Protein AF-A0AAQ3U9A7-F1 (afdb_monomer)

InterPro domains:
  IPR004265 Dirigent protein [PF03018] (7-113)
  IPR004265 Dirigent protein [PTHR21495] (9-106)
  IPR044859 Allene oxide cyclase/Dirigent protein [G3DSA:2.40.480.10] (2-158)

Radius of gyration: 24.38 Å; Cα contacts (8 Å, |Δi|>4): 392; chains: 1; bounding box: 44×29×98 Å

Mean predicted aligned error: 9.96 Å

Nearest PDB structures (foldseek):
  5lal-assembly2_B  TM=7.608E-01  e=6.870E-04  Arabidopsis thaliana
  4rev-assembly1_A  TM=7.186E-01  e=3.486E-04  Pisum sativum
  3sy9-assembly3_C  TM=3.864E-01  e=4.242E-02  Pseudomonas aeruginosa
  1bvq-assembly1_A  TM=4.563E-01  e=5.473E-01  Pseudomonas sp. CBS3
  1lo9-assembly1_A  TM=4.000E-01  e=5.473E-01  Pseudomonas sp. CBS3

Sequence (172 aa):
MHGRRRTGSTFGNLKVFDNALREGADPSSTLIGRARGLGVFASLDNSGGVTTIEFVFSNYGNYSGSTLATLGHLAFPGSERSIVGGTGVLRFARGYFTTEIISSTSDYLVALIDIDAGAADDKLTHLQFYLHEVPSSAPNATTVKVAGLNVYVTANTELLWHRHKMLSFTHY

pLDDT: mean 82.96, std 20.65, range [32.03, 98.62]

Solvent-accessible surface area (backbone atoms only — not comparable to full-atom values): 9640 Å² total; per-residue (Å²): 133,84,83,75,79,74,84,82,72,52,34,28,34,33,34,62,50,78,26,46,24,19,73,39,89,53,92,84,40,58,70,21,31,35,41,33,42,40,36,33,25,70,30,92,85,60,68,28,27,40,36,39,43,36,42,41,26,68,53,45,76,88,44,38,75,16,34,37,35,34,46,32,55,40,40,80,90,49,42,69,26,36,31,76,25,31,33,70,82,35,28,67,19,38,41,38,32,43,50,45,81,76,46,75,61,66,60,40,32,34,27,42,37,42,34,47,29,33,25,76,86,70,47,77,43,79,49,75,36,19,41,44,37,70,37,77,78,19,98,83,37,66,60,42,77,80,45,74,87,75,93,81,83,77,88,68,88,76,73,73,82,80,79,80,87,87,81,87,81,87,87,133

Organism: NCBI:txid547442

Foldseek 3Di:
DDDPDPPDDQAQKKAWDWWFWAADLDPPGDTFWTWGWMWGQHDPVSQWTKTWIKTAGCHDPQCHRKIWIWIDTGGPPKDKTWGPAMDDQQGPKTFIKIWDWPDDDLFKTKIKIWTWIQGPVRDTDIDIIIIIDGDCSHPPTRIDRPDDDDPCPDPDPPPPPPPDDDDDDDDD

Secondary structure (DSSP, 8-state):
------TT--TTEEEEEEEEEESSSSTTSPEEEEEEEEEE---TTSSEEEEEEEEEESSSGGGTT-EEEEEEEEESS---EEEEEE-GGGTT-EEEEEEEEEEE-SS-EEEEEEEEEE-TT--EEEEEEEEEE--TTSTT--EEE-----------TTSSTTS----PPP--

Structure (mmCIF, N/CA/C/O backbone):
data_AF-A0AAQ3U9A7-F1
#
_entry.id   AF-A0AAQ3U9A7-F1
#
loop_
_atom_site.group_PDB
_atom_site.id
_atom_site.type_symbol
_atom_site.label_atom_id
_atom_site.label_alt_id
_atom_site.label_comp_id
_atom_site.label_asym_id
_atom_site.label_entity_id
_atom_site.label_seq_id
_atom_site.pdbx_PDB_ins_code
_atom_site.Cartn_x
_atom_site.Cartn_y
_atom_site.Cartn_z
_atom_site.occupancy
_atom_site.B_iso_or_equiv
_atom_site.auth_seq_id
_atom_site.auth_comp_id
_atom_site.auth_asym_id
_atom_site.auth_atom_id
_atom_site.pdbx_PDB_model_num
ATOM 1 N N . MET A 1 1 ? 17.341 2.002 -40.696 1.00 37.41 1 MET A N 1
ATOM 2 C CA . MET A 1 1 ? 17.234 2.682 -39.386 1.00 37.41 1 MET A CA 1
ATOM 3 C C . MET A 1 1 ? 17.757 1.734 -38.317 1.00 37.41 1 MET A C 1
ATOM 5 O O . MET A 1 1 ? 17.292 0.605 -38.261 1.00 37.41 1 MET A O 1
ATOM 9 N N . HIS A 1 2 ? 18.782 2.129 -37.560 1.00 39.25 2 HIS A N 1
ATOM 10 C CA . HIS A 1 2 ? 19.374 1.295 -36.509 1.00 39.25 2 HIS A CA 1
ATOM 11 C C . HIS A 1 2 ? 18.456 1.296 -35.279 1.00 39.25 2 HIS A C 1
ATOM 13 O O . HIS A 1 2 ? 18.211 2.352 -34.696 1.00 39.25 2 HIS A O 1
ATOM 19 N N . GLY A 1 3 ? 17.950 0.124 -34.887 1.00 42.59 3 GLY A N 1
ATOM 20 C CA . GLY A 1 3 ? 17.241 -0.056 -33.625 1.00 42.59 3 GLY A CA 1
ATOM 21 C C . GLY A 1 3 ? 18.191 0.248 -32.474 1.00 42.59 3 GLY A C 1
ATOM 22 O O . GLY A 1 3 ? 19.099 -0.527 -32.177 1.00 42.59 3 GLY A O 1
ATOM 23 N N . ARG A 1 4 ? 18.029 1.414 -31.848 1.00 47.19 4 ARG A N 1
ATOM 24 C CA . ARG A 1 4 ? 18.841 1.798 -30.696 1.00 47.19 4 ARG A CA 1
ATOM 25 C C . ARG A 1 4 ? 18.466 0.870 -29.544 1.00 47.19 4 ARG A C 1
ATOM 27 O O . ARG A 1 4 ? 17.363 0.959 -29.008 1.00 47.19 4 ARG A O 1
ATOM 34 N N . ARG A 1 5 ? 19.384 -0.021 -29.159 1.00 46.53 5 ARG A N 1
ATOM 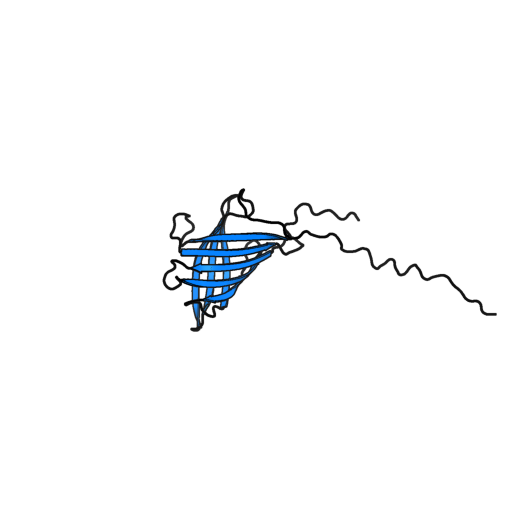35 C CA . ARG A 1 5 ? 19.299 -0.794 -27.915 1.00 46.53 5 ARG A CA 1
ATOM 36 C C . ARG A 1 5 ? 19.052 0.208 -26.782 1.00 46.53 5 ARG A C 1
ATOM 38 O O . ARG A 1 5 ? 19.930 1.016 -26.485 1.00 46.53 5 ARG A O 1
ATOM 45 N N . ARG A 1 6 ? 17.854 0.209 -26.184 1.00 51.31 6 ARG A N 1
ATOM 46 C CA . ARG A 1 6 ? 17.578 1.006 -24.980 1.00 51.31 6 ARG A CA 1
ATOM 47 C C . ARG A 1 6 ? 18.349 0.376 -23.822 1.00 51.31 6 ARG A C 1
ATOM 49 O O . ARG A 1 6 ? 17.871 -0.536 -23.154 1.00 51.31 6 ARG A O 1
ATOM 56 N N . THR A 1 7 ? 19.583 0.821 -23.620 1.00 54.69 7 THR A N 1
ATOM 57 C CA . THR A 1 7 ? 20.348 0.545 -22.403 1.00 54.69 7 THR A CA 1
ATOM 58 C C . THR A 1 7 ? 19.673 1.304 -21.262 1.00 54.69 7 THR A C 1
ATOM 60 O O . THR A 1 7 ? 19.714 2.530 -21.253 1.00 54.69 7 THR A O 1
ATOM 63 N N . GLY A 1 8 ? 18.989 0.590 -20.360 1.00 71.38 8 GLY A N 1
ATOM 64 C CA . GLY A 1 8 ? 18.327 1.184 -19.187 1.00 71.38 8 GLY A CA 1
ATOM 65 C C . GLY A 1 8 ? 16.818 0.942 -19.047 1.00 71.38 8 GLY A C 1
ATOM 66 O O . GLY A 1 8 ? 16.162 1.697 -18.341 1.00 71.38 8 GLY A O 1
ATOM 67 N N . SER A 1 9 ? 16.227 -0.063 -19.708 1.00 83.81 9 SER A N 1
ATOM 68 C CA . SER A 1 9 ? 14.815 -0.402 -19.455 1.00 83.81 9 SER A CA 1
ATOM 69 C C . SER A 1 9 ? 14.629 -1.102 -18.104 1.00 83.81 9 SER A C 1
ATOM 71 O O . SER A 1 9 ? 15.288 -2.115 -17.832 1.00 83.81 9 SER A O 1
ATOM 73 N N . THR A 1 10 ? 13.696 -0.577 -17.305 1.00 88.44 10 THR A N 1
ATOM 74 C CA . THR A 1 10 ? 13.229 -1.165 -16.041 1.00 88.44 10 THR A CA 1
ATOM 75 C C . THR A 1 10 ? 12.104 -2.175 -16.250 1.00 88.44 10 THR A C 1
ATOM 77 O O . THR A 1 10 ? 11.725 -2.844 -15.296 1.00 88.44 10 THR A O 1
ATOM 80 N N . PHE A 1 11 ? 11.599 -2.332 -17.481 1.00 91.69 11 PHE A N 1
ATOM 81 C CA . PHE A 1 11 ? 10.571 -3.317 -17.804 1.00 91.69 11 PHE A CA 1
ATOM 82 C C . PHE A 1 11 ? 10.975 -4.714 -17.320 1.00 91.69 11 PHE A C 1
ATOM 84 O O . PHE A 1 11 ? 12.094 -5.174 -17.578 1.00 91.69 11 PHE A O 1
ATOM 91 N N . GLY A 1 12 ? 10.048 -5.372 -16.628 1.00 92.69 12 GLY A N 1
ATOM 92 C CA . GLY A 1 12 ? 10.245 -6.692 -16.046 1.00 92.69 12 GLY A CA 1
ATOM 93 C C . GLY A 1 12 ? 11.029 -6.696 -14.735 1.00 92.69 12 GLY A C 1
ATOM 94 O O . GLY A 1 12 ? 11.307 -7.777 -14.227 1.00 92.69 12 GLY A O 1
ATOM 95 N N . ASN A 1 13 ? 11.393 -5.542 -14.168 1.00 92.19 13 ASN A N 1
ATOM 96 C CA . ASN A 1 13 ? 11.920 -5.491 -12.808 1.00 92.19 13 ASN A CA 1
ATOM 97 C C . ASN A 1 13 ? 10.773 -5.756 -11.827 1.00 92.19 13 ASN A C 1
ATOM 99 O O . ASN A 1 13 ? 9.842 -4.955 -11.727 1.00 92.19 13 ASN A O 1
ATOM 103 N N . LEU A 1 14 ? 10.859 -6.877 -11.116 1.00 92.69 14 LEU A N 1
ATOM 104 C CA . LEU A 1 14 ? 9.947 -7.287 -10.060 1.00 92.69 14 LEU A CA 1
ATOM 105 C C . LEU A 1 14 ? 10.620 -7.080 -8.708 1.00 92.69 14 LEU A C 1
ATOM 107 O O . LEU A 1 14 ? 11.771 -7.468 -8.516 1.00 92.69 14 LEU A O 1
ATOM 111 N N . LYS A 1 15 ? 9.884 -6.511 -7.759 1.00 91.00 15 LYS A N 1
ATOM 112 C CA . LYS A 1 15 ? 10.299 -6.361 -6.367 1.00 91.00 15 LYS A CA 1
ATOM 113 C C . LYS A 1 15 ? 9.266 -7.001 -5.458 1.00 91.00 15 LYS A C 1
ATOM 115 O O . LYS A 1 15 ? 8.083 -6.712 -5.600 1.00 91.00 15 LYS A O 1
ATOM 120 N N . VAL A 1 16 ? 9.727 -7.805 -4.505 1.00 91.94 16 VAL A N 1
ATOM 121 C CA . VAL A 1 16 ? 8.941 -8.248 -3.345 1.00 91.94 16 VAL A CA 1
ATOM 122 C C . VAL A 1 16 ? 9.345 -7.396 -2.148 1.00 91.94 16 VAL A C 1
ATOM 124 O O . VAL A 1 16 ? 10.539 -7.180 -1.936 1.00 91.94 16 VAL A O 1
ATOM 127 N N . PHE A 1 17 ? 8.379 -6.908 -1.374 1.00 90.94 17 PHE A N 1
ATOM 128 C CA . PHE A 1 17 ? 8.630 -6.041 -0.222 1.00 90.94 17 PHE A CA 1
ATOM 129 C C . PHE A 1 17 ? 7.817 -6.449 1.012 1.00 90.94 17 PHE A C 1
ATOM 131 O O . PHE A 1 17 ? 6.722 -7.003 0.911 1.00 90.94 17 PHE A O 1
ATOM 138 N N . ASP A 1 18 ? 8.381 -6.140 2.181 1.00 94.62 18 ASP A N 1
ATOM 139 C CA . ASP A 1 18 ? 7.749 -6.232 3.500 1.00 94.62 18 ASP A CA 1
ATOM 140 C C . ASP A 1 18 ? 8.192 -5.021 4.338 1.00 94.62 18 ASP A C 1
ATOM 142 O O . ASP A 1 18 ? 9.140 -5.080 5.128 1.00 94.62 18 ASP A O 1
ATOM 146 N N . ASN A 1 19 ? 7.525 -3.894 4.105 1.00 95.56 19 ASN A N 1
ATOM 147 C CA . ASN A 1 19 ? 7.882 -2.579 4.629 1.00 95.56 19 ASN A CA 1
ATOM 148 C C . ASN A 1 19 ? 7.162 -2.290 5.950 1.00 95.56 19 ASN A C 1
ATOM 150 O O . ASN A 1 19 ? 6.044 -2.756 6.179 1.00 95.56 19 ASN A O 1
ATOM 154 N N . ALA A 1 20 ? 7.790 -1.507 6.826 1.00 97.81 20 ALA A N 1
ATOM 155 C CA . ALA A 1 20 ? 7.177 -1.105 8.090 1.00 97.81 20 ALA A CA 1
ATOM 156 C C . ALA A 1 20 ? 6.133 -0.001 7.869 1.00 97.81 20 ALA A C 1
ATOM 158 O O . ALA A 1 20 ? 6.372 0.922 7.091 1.00 97.81 20 ALA A O 1
ATOM 159 N N . LEU A 1 21 ? 5.007 -0.092 8.582 1.00 98.62 21 LEU A N 1
ATOM 160 C CA . LEU A 1 21 ? 4.021 0.983 8.701 1.00 98.62 21 LEU A CA 1
ATOM 161 C C . LEU A 1 21 ? 4.118 1.596 10.095 1.00 98.62 21 LEU A C 1
ATOM 163 O O . LEU A 1 21 ? 4.108 0.855 11.085 1.00 98.62 21 LEU A O 1
ATOM 167 N N . ARG A 1 22 ? 4.198 2.922 10.181 1.00 98.50 22 ARG A N 1
ATOM 168 C CA . ARG A 1 22 ? 4.377 3.654 11.439 1.00 98.50 22 ARG A CA 1
ATOM 169 C C . ARG A 1 22 ? 3.441 4.850 11.575 1.00 98.50 22 ARG A C 1
ATOM 171 O O . ARG A 1 22 ? 2.944 5.365 10.580 1.00 98.50 22 ARG A O 1
ATOM 178 N N . GLU A 1 23 ? 3.226 5.303 12.808 1.00 97.75 23 GLU A N 1
ATOM 179 C CA . GLU A 1 23 ? 2.421 6.505 13.099 1.00 97.75 23 GLU A CA 1
ATOM 180 C C . GLU A 1 23 ? 3.088 7.804 12.635 1.00 97.75 23 GLU A C 1
ATOM 182 O O . GLU A 1 23 ? 2.392 8.777 12.358 1.00 97.75 23 GLU A O 1
ATOM 187 N N . GLY A 1 24 ? 4.421 7.835 12.543 1.00 97.88 24 GLY A N 1
ATOM 188 C CA . GLY A 1 24 ? 5.175 9.030 12.176 1.00 97.88 24 GLY A CA 1
ATOM 189 C C . GLY A 1 24 ? 6.302 8.751 11.188 1.00 97.88 24 GLY A C 1
ATOM 190 O O . GLY A 1 24 ? 6.742 7.616 11.029 1.00 97.88 24 GLY A O 1
ATOM 191 N N . ALA A 1 25 ? 6.815 9.818 10.572 1.00 97.38 25 ALA A N 1
ATOM 192 C CA . ALA A 1 25 ? 7.959 9.755 9.659 1.00 97.38 25 ALA A CA 1
ATOM 193 C C . ALA A 1 25 ? 9.281 9.362 10.349 1.00 97.38 25 ALA A C 1
ATOM 195 O O . ALA A 1 25 ? 10.237 8.972 9.678 1.00 97.38 25 ALA A O 1
ATOM 196 N N . ASP A 1 26 ? 9.356 9.476 11.679 1.00 96.75 26 ASP A N 1
ATOM 197 C CA . ASP A 1 26 ? 10.514 9.044 12.460 1.00 96.75 26 ASP A CA 1
ATOM 198 C C . ASP A 1 26 ? 10.582 7.500 12.491 1.00 96.75 26 ASP A C 1
ATOM 200 O O . ASP A 1 26 ? 9.610 6.857 12.907 1.00 96.75 26 ASP A O 1
ATOM 204 N N . PRO A 1 27 ? 11.711 6.870 12.106 1.00 93.81 27 PRO A N 1
ATOM 205 C CA . PRO A 1 27 ? 11.891 5.418 12.180 1.00 93.81 27 PRO A CA 1
ATOM 206 C C . PRO A 1 27 ? 11.722 4.810 13.582 1.00 93.81 27 PRO A C 1
ATOM 208 O O . PRO A 1 27 ? 11.540 3.597 13.693 1.00 93.81 27 PRO A O 1
ATOM 211 N N . SER A 1 28 ? 11.804 5.616 14.641 1.00 96.31 28 SER A N 1
ATOM 212 C CA . SER A 1 28 ? 11.576 5.212 16.031 1.00 96.31 28 SER A CA 1
ATOM 213 C C . SER A 1 28 ? 10.111 5.308 16.475 1.00 96.31 28 SER A C 1
ATOM 215 O O . SER A 1 28 ? 9.767 4.770 17.528 1.00 96.31 28 SER A O 1
ATOM 217 N N . SER A 1 29 ? 9.236 5.932 15.676 1.00 98.19 29 SER A N 1
ATOM 218 C CA . SER A 1 29 ? 7.804 6.046 15.980 1.00 98.19 29 SER A CA 1
ATOM 219 C C . SER A 1 29 ? 7.106 4.684 16.026 1.00 98.19 29 SER A C 1
ATOM 221 O O . SER A 1 29 ? 7.622 3.683 15.520 1.00 98.19 29 SER A O 1
ATOM 223 N N . THR A 1 30 ? 5.925 4.622 16.640 1.00 98.38 30 THR A N 1
ATOM 224 C CA . THR A 1 30 ? 5.180 3.377 16.864 1.00 98.38 30 THR A CA 1
ATOM 225 C C . THR A 1 30 ? 5.021 2.565 15.580 1.00 98.38 30 THR A C 1
ATOM 227 O O . THR A 1 30 ? 4.529 3.067 14.570 1.00 98.38 30 THR A O 1
ATOM 230 N N . LEU A 1 31 ? 5.412 1.288 15.621 1.00 98.56 31 LEU A N 1
ATOM 231 C CA . LEU A 1 31 ? 5.105 0.330 14.560 1.00 98.56 31 LEU A CA 1
ATOM 232 C C . LEU A 1 31 ? 3.635 -0.087 14.668 1.00 98.56 31 LEU A C 1
ATOM 234 O O . LEU A 1 31 ? 3.228 -0.654 15.683 1.00 98.56 31 LEU A O 1
ATOM 238 N N . ILE A 1 32 ? 2.871 0.136 13.603 1.00 98.56 32 ILE A N 1
ATOM 239 C CA . ILE A 1 32 ? 1.427 -0.141 13.571 1.00 98.56 32 ILE A CA 1
ATOM 240 C C . ILE A 1 32 ? 1.060 -1.318 12.667 1.00 98.56 32 ILE A C 1
ATOM 242 O O . ILE A 1 32 ? -0.033 -1.880 12.776 1.00 98.56 32 ILE A O 1
ATOM 246 N N . GLY A 1 33 ? 1.971 -1.722 11.781 1.00 98.44 33 GLY A N 1
ATOM 247 C CA . GLY A 1 33 ? 1.716 -2.786 10.823 1.00 98.44 33 GLY A CA 1
ATOM 248 C C . GLY A 1 33 ? 2.824 -2.968 9.794 1.00 98.44 33 GLY A C 1
ATOM 249 O O . GLY A 1 33 ? 3.955 -2.503 9.965 1.00 98.44 33 GLY A O 1
ATOM 250 N N . ARG A 1 34 ? 2.486 -3.668 8.710 1.00 98.56 34 ARG A N 1
ATOM 251 C CA . ARG A 1 34 ? 3.386 -3.972 7.592 1.00 98.56 34 ARG A CA 1
ATOM 252 C C . ARG A 1 34 ? 2.681 -3.795 6.251 1.00 98.56 34 ARG A C 1
ATOM 254 O O . ARG A 1 34 ? 1.530 -4.192 6.114 1.00 98.56 34 ARG A O 1
ATOM 261 N N . ALA A 1 35 ? 3.385 -3.252 5.262 1.00 97.62 35 ALA A N 1
ATOM 262 C CA . ALA A 1 35 ? 2.978 -3.279 3.861 1.00 97.62 35 ALA A CA 1
ATOM 263 C C . ALA A 1 35 ? 3.728 -4.405 3.150 1.00 97.62 35 ALA A C 1
ATOM 265 O O . ALA A 1 35 ? 4.948 -4.338 2.989 1.00 97.62 35 ALA A O 1
ATOM 266 N N . ARG A 1 36 ? 3.001 -5.439 2.730 1.00 96.88 36 ARG A N 1
ATOM 267 C CA . ARG A 1 36 ? 3.562 -6.628 2.083 1.00 96.88 36 ARG A CA 1
ATOM 268 C C . ARG A 1 36 ? 3.057 -6.751 0.668 1.00 96.88 36 ARG A C 1
ATOM 270 O O . ARG A 1 36 ? 1.901 -6.454 0.396 1.00 96.88 36 ARG A O 1
ATOM 277 N N . GLY A 1 37 ? 3.901 -7.228 -0.229 1.00 95.19 37 GLY A N 1
ATOM 278 C CA . GLY A 1 37 ? 3.453 -7.537 -1.573 1.00 95.19 37 GLY A CA 1
ATOM 279 C C . GLY A 1 37 ? 4.554 -7.438 -2.600 1.00 95.19 37 GLY A C 1
ATOM 280 O O . GLY A 1 37 ? 5.719 -7.734 -2.324 1.00 95.19 37 GLY A O 1
ATOM 281 N N . LEU A 1 38 ? 4.151 -7.061 -3.808 1.00 93.50 38 LEU A N 1
ATOM 282 C CA . LEU A 1 38 ? 5.041 -6.992 -4.951 1.00 93.50 38 LEU A CA 1
ATOM 283 C C . LEU A 1 38 ? 4.691 -5.842 -5.889 1.00 93.50 38 LEU A C 1
ATOM 285 O O . LEU A 1 38 ? 3.546 -5.394 -5.976 1.00 93.50 38 LEU A O 1
ATOM 289 N N . GLY A 1 39 ? 5.714 -5.375 -6.594 1.00 93.50 39 GLY A N 1
ATOM 290 C CA . GLY A 1 39 ? 5.617 -4.371 -7.640 1.00 93.50 39 GLY A CA 1
ATOM 291 C C . GLY A 1 39 ? 6.385 -4.823 -8.871 1.00 93.50 39 GLY A C 1
ATOM 292 O O . GLY A 1 39 ? 7.467 -5.397 -8.750 1.00 93.50 39 GLY A O 1
ATOM 293 N N . VAL A 1 40 ? 5.833 -4.569 -10.054 1.00 93.81 40 VAL A N 1
ATOM 294 C CA . VAL A 1 40 ? 6.478 -4.883 -11.332 1.00 93.81 40 VAL A CA 1
ATOM 295 C C . VAL A 1 40 ? 6.441 -3.663 -12.231 1.00 93.81 40 VAL A C 1
ATOM 297 O O . VAL A 1 40 ? 5.368 -3.133 -12.507 1.00 93.81 40 VAL A O 1
ATOM 300 N N . PHE A 1 41 ? 7.597 -3.244 -12.737 1.00 92.69 41 PHE A N 1
ATOM 301 C CA . PHE A 1 41 ? 7.671 -2.255 -13.812 1.00 92.69 41 PHE A CA 1
ATOM 302 C C . PHE A 1 41 ? 7.213 -2.906 -15.118 1.00 92.69 41 PHE A C 1
ATOM 304 O O . PHE A 1 41 ? 7.919 -3.729 -15.704 1.00 92.69 41 PHE A O 1
ATOM 311 N N . ALA A 1 42 ? 6.000 -2.568 -15.540 1.00 91.94 42 ALA A N 1
ATOM 312 C CA . ALA A 1 42 ? 5.277 -3.243 -16.612 1.00 91.94 42 ALA A CA 1
ATOM 313 C C . ALA A 1 42 ? 5.073 -2.358 -17.852 1.00 91.94 42 ALA A C 1
ATOM 315 O O . ALA A 1 42 ? 4.614 -2.852 -18.880 1.00 91.94 42 ALA A O 1
ATOM 316 N N . SER A 1 43 ? 5.443 -1.075 -17.800 1.00 90.50 43 SER A N 1
ATOM 317 C CA . SER A 1 43 ? 5.346 -0.191 -18.963 1.00 90.50 43 SER A CA 1
ATOM 318 C C . SER A 1 43 ? 6.580 -0.302 -19.867 1.00 90.50 43 SER A C 1
ATOM 320 O O . SER A 1 43 ? 7.715 -0.129 -19.418 1.00 90.50 43 SER A O 1
ATOM 322 N N . LEU A 1 44 ? 6.374 -0.544 -21.167 1.00 89.25 44 LEU A N 1
ATOM 323 C CA . LEU A 1 44 ? 7.459 -0.646 -22.162 1.00 89.25 44 LEU A CA 1
ATOM 324 C C . LEU A 1 44 ? 8.196 0.686 -22.397 1.00 89.25 44 LEU A C 1
ATOM 326 O O . LEU A 1 44 ? 9.353 0.705 -22.823 1.00 89.25 44 LEU A O 1
ATOM 330 N N . ASP A 1 45 ? 7.535 1.807 -22.123 1.00 87.56 45 ASP A N 1
ATOM 331 C CA . ASP A 1 45 ? 8.091 3.158 -22.207 1.00 87.56 45 ASP A CA 1
ATOM 332 C C . ASP A 1 45 ? 8.775 3.618 -20.905 1.00 87.56 45 ASP A C 1
ATOM 334 O O . ASP A 1 45 ? 9.268 4.742 -20.851 1.00 87.56 45 ASP A O 1
ATOM 338 N N . ASN A 1 46 ? 8.873 2.734 -19.902 1.00 86.31 46 ASN A N 1
ATOM 339 C CA . ASN A 1 46 ? 9.349 3.003 -18.542 1.00 86.31 46 ASN A CA 1
ATOM 340 C C . ASN A 1 46 ? 8.486 4.010 -17.748 1.00 86.31 46 ASN A C 1
ATOM 342 O O . ASN A 1 46 ? 8.964 4.540 -16.747 1.00 86.31 46 ASN A O 1
ATOM 346 N N . SER A 1 47 ? 7.237 4.273 -18.153 1.00 86.56 47 SER A N 1
ATOM 347 C CA . SER A 1 47 ? 6.346 5.209 -17.442 1.00 86.56 47 SER A CA 1
ATOM 348 C C . SER A 1 47 ? 5.923 4.733 -16.049 1.00 86.56 47 SER A C 1
ATOM 350 O O . SER A 1 47 ? 5.572 5.554 -15.205 1.00 86.56 47 SER A O 1
ATOM 352 N N . GLY A 1 48 ? 5.973 3.425 -15.778 1.00 89.75 48 GLY A N 1
ATOM 353 C CA . GLY A 1 48 ? 5.526 2.908 -14.496 1.00 89.75 48 GLY A CA 1
ATOM 354 C C . GLY A 1 48 ? 5.412 1.394 -14.409 1.00 89.75 48 GLY A C 1
ATOM 355 O O . GLY A 1 48 ? 6.042 0.624 -15.145 1.00 89.75 48 GLY A O 1
ATOM 356 N N . GLY A 1 49 ? 4.598 0.974 -13.450 1.00 92.88 49 GLY A N 1
ATOM 357 C CA . GLY A 1 49 ? 4.385 -0.417 -13.103 1.00 92.88 49 GLY A CA 1
ATOM 358 C C . GLY A 1 49 ? 3.006 -0.704 -12.538 1.00 92.88 49 GLY A C 1
ATOM 359 O O . GLY A 1 49 ? 2.072 0.082 -12.669 1.00 92.88 49 GLY A O 1
ATOM 360 N N . VAL A 1 50 ? 2.884 -1.858 -11.905 1.00 94.50 50 VAL A N 1
ATOM 361 C CA . VAL A 1 50 ? 1.706 -2.276 -11.151 1.00 94.50 50 VAL A CA 1
ATOM 362 C C . VAL A 1 50 ? 2.162 -2.771 -9.790 1.00 94.50 50 VAL A C 1
ATOM 364 O O . VAL A 1 50 ? 3.200 -3.428 -9.687 1.00 94.50 50 VAL A O 1
ATOM 367 N N . THR A 1 51 ? 1.403 -2.454 -8.751 1.00 95.44 51 THR A N 1
ATOM 368 C CA . THR A 1 51 ? 1.649 -2.946 -7.393 1.00 95.44 51 THR A CA 1
ATOM 369 C C . THR A 1 51 ? 0.425 -3.655 -6.854 1.00 95.44 51 THR A C 1
ATOM 371 O O . THR A 1 51 ? -0.702 -3.198 -7.057 1.00 95.44 51 THR A O 1
ATOM 374 N N . THR A 1 52 ? 0.671 -4.715 -6.095 1.00 96.62 52 THR A N 1
ATOM 375 C CA . THR A 1 52 ? -0.299 -5.311 -5.178 1.00 96.62 52 THR A CA 1
ATOM 376 C C . THR A 1 52 ? 0.272 -5.192 -3.775 1.00 96.62 52 THR A C 1
ATOM 378 O O . THR A 1 52 ? 1.328 -5.768 -3.500 1.00 96.62 52 THR A O 1
ATOM 381 N N . ILE A 1 53 ? -0.396 -4.425 -2.916 1.00 97.25 53 ILE A N 1
ATOM 382 C CA . ILE A 1 53 ? 0.003 -4.207 -1.520 1.00 97.25 53 ILE A CA 1
ATOM 383 C C . ILE A 1 53 ? -1.096 -4.739 -0.610 1.00 97.25 53 ILE A C 1
ATOM 385 O O . ILE A 1 53 ? -2.265 -4.391 -0.778 1.00 97.25 53 ILE A O 1
ATOM 389 N N . GLU A 1 54 ? -0.707 -5.543 0.365 1.00 98.19 54 GLU A N 1
ATOM 390 C CA . GLU A 1 54 ? -1.494 -5.849 1.546 1.00 98.19 54 GLU A CA 1
ATOM 391 C C . GLU A 1 54 ? -0.996 -4.986 2.712 1.00 98.19 54 GLU A C 1
ATOM 393 O O . GLU A 1 54 ? 0.155 -5.108 3.142 1.00 98.19 54 GLU A O 1
ATOM 398 N N . PHE A 1 55 ? -1.858 -4.111 3.229 1.00 98.44 55 PHE A N 1
ATOM 399 C CA . PHE A 1 55 ? -1.618 -3.430 4.497 1.00 98.44 55 PHE A CA 1
ATOM 400 C C . PHE A 1 55 ? -2.119 -4.327 5.625 1.00 98.44 55 PHE A C 1
ATOM 402 O O . PHE A 1 55 ? -3.317 -4.580 5.729 1.00 98.44 55 PHE A O 1
ATOM 409 N N . VAL A 1 56 ? -1.200 -4.824 6.448 1.00 98.56 56 VAL A N 1
ATOM 410 C CA . VAL A 1 56 ? -1.476 -5.718 7.576 1.00 98.56 56 VAL A CA 1
ATOM 411 C C . VAL A 1 56 ? -1.307 -4.935 8.870 1.00 98.56 56 VAL A C 1
ATOM 413 O O . VAL A 1 56 ? -0.181 -4.612 9.254 1.00 98.56 56 VAL A O 1
ATOM 416 N N . PHE A 1 57 ? -2.411 -4.629 9.549 1.00 98.56 57 PHE A N 1
ATOM 417 C CA . PHE A 1 57 ? -2.392 -3.850 10.785 1.00 98.56 57 PHE A CA 1
ATOM 418 C C . PHE A 1 57 ? -2.214 -4.771 11.992 1.00 98.56 57 PHE A C 1
ATOM 420 O O . PHE A 1 57 ? -3.003 -5.688 12.209 1.00 98.56 57 PHE A O 1
ATOM 427 N N . SER A 1 58 ? -1.184 -4.531 12.801 1.00 98.00 58 SER A N 1
ATOM 428 C CA . SER A 1 58 ? -0.891 -5.326 14.004 1.00 98.00 58 SER A CA 1
ATOM 429 C C . SER A 1 58 ? -1.120 -4.558 15.301 1.00 98.00 58 SER A C 1
ATOM 431 O O . SER A 1 58 ? -1.397 -5.176 16.323 1.00 98.00 58 SER A O 1
ATOM 433 N N . ASN A 1 59 ? -0.989 -3.231 15.267 1.00 96.12 59 ASN A N 1
ATOM 434 C CA . ASN A 1 59 ? -1.131 -2.360 16.429 1.00 96.12 59 ASN A CA 1
ATOM 435 C C . ASN A 1 59 ? -1.622 -0.973 15.988 1.00 96.12 59 ASN A C 1
ATOM 437 O O . ASN A 1 59 ? -0.898 0.011 16.084 1.00 96.12 59 ASN A O 1
ATOM 441 N N . TYR A 1 60 ? -2.828 -0.912 15.425 1.00 96.38 60 TYR A N 1
ATOM 442 C CA . TYR A 1 60 ? -3.416 0.320 14.894 1.00 96.38 60 TYR A CA 1
ATOM 443 C C . TYR A 1 60 ? -4.847 0.516 15.397 1.00 96.38 60 TYR A C 1
ATOM 445 O O . TYR A 1 60 ? -5.820 0.446 14.643 1.00 96.38 60 TYR A O 1
ATOM 453 N N . GLY A 1 61 ? -4.985 0.676 16.716 1.00 95.31 61 GLY A N 1
ATOM 454 C CA . GLY A 1 61 ? -6.281 0.840 17.376 1.00 95.31 61 GLY A CA 1
ATOM 455 C C . GLY A 1 61 ? -7.274 -0.260 16.983 1.00 95.31 61 GLY A C 1
ATOM 456 O O . GLY A 1 61 ? -6.931 -1.446 16.980 1.00 95.31 61 GLY A O 1
ATOM 457 N N . ASN A 1 62 ? -8.485 0.147 16.589 1.00 94.25 62 ASN A N 1
ATOM 458 C CA . ASN A 1 62 ? -9.579 -0.752 16.196 1.00 94.25 62 ASN A CA 1
ATOM 459 C C . ASN A 1 62 ? -9.311 -1.549 14.909 1.00 94.25 62 ASN A C 1
ATOM 461 O O . ASN A 1 62 ? -10.033 -2.502 14.624 1.00 94.25 62 ASN A O 1
ATOM 465 N N . TYR A 1 63 ? -8.290 -1.180 14.133 1.00 95.81 63 TYR A N 1
ATOM 466 C CA . TYR A 1 63 ? -7.933 -1.866 12.892 1.00 95.81 63 TYR A CA 1
ATOM 467 C C . TYR A 1 63 ? -6.934 -3.004 13.117 1.00 95.81 63 TYR A C 1
ATOM 469 O O . TYR A 1 63 ? -6.663 -3.765 12.192 1.00 95.81 63 TYR A O 1
ATOM 477 N N . SER A 1 64 ? -6.403 -3.159 14.333 1.00 97.56 64 SER A N 1
ATOM 478 C CA . SER A 1 64 ? -5.473 -4.241 14.676 1.00 97.56 64 SER A CA 1
ATOM 479 C C . SER A 1 64 ? -6.068 -5.615 14.344 1.00 97.56 64 SER A C 1
ATOM 481 O O . SER A 1 64 ? -7.203 -5.921 14.703 1.00 97.56 64 SER A O 1
ATOM 483 N N . GLY A 1 65 ? -5.304 -6.444 13.632 1.00 97.81 65 GLY A N 1
ATOM 484 C CA . GLY A 1 65 ? -5.742 -7.744 13.119 1.00 97.81 65 GLY A CA 1
ATOM 485 C C . GLY A 1 65 ? -6.529 -7.686 11.803 1.00 97.81 65 GLY A C 1
ATOM 486 O O . GLY A 1 65 ? -6.849 -8.737 11.253 1.00 97.81 65 GLY A O 1
ATOM 487 N N . SER A 1 66 ? -6.831 -6.494 11.280 1.00 97.62 66 SER A N 1
ATOM 488 C CA . SER A 1 66 ? -7.466 -6.309 9.970 1.00 97.62 66 SER A CA 1
ATOM 489 C C . SER A 1 66 ? -6.429 -6.081 8.873 1.00 97.62 66 SER A C 1
ATOM 491 O O . SER A 1 66 ? -5.286 -5.693 9.132 1.00 97.62 66 SER A O 1
ATOM 493 N N . THR A 1 67 ? -6.844 -6.297 7.627 1.00 98.44 67 THR A N 1
ATOM 494 C CA . THR A 1 67 ? -6.017 -6.041 6.445 1.00 98.44 67 THR A CA 1
ATOM 495 C C . THR A 1 67 ? -6.774 -5.258 5.380 1.00 98.44 67 THR A C 1
ATOM 497 O O . THR A 1 67 ? -8.004 -5.317 5.318 1.00 98.44 67 THR A O 1
ATOM 500 N N . LEU A 1 68 ? -6.032 -4.547 4.528 1.00 98.44 68 LEU A N 1
ATOM 501 C CA . LEU A 1 68 ? -6.523 -3.970 3.275 1.00 98.44 68 LEU A CA 1
ATOM 502 C C . LEU A 1 68 ? -5.734 -4.546 2.104 1.00 98.44 68 LEU A C 1
ATOM 504 O O . LEU A 1 68 ? -4.505 -4.572 2.136 1.00 98.44 68 LEU A O 1
ATOM 508 N N . ALA A 1 69 ? -6.446 -4.964 1.062 1.00 98.25 69 ALA A N 1
ATOM 509 C CA . ALA A 1 69 ? -5.872 -5.456 -0.181 1.00 98.25 69 ALA A CA 1
ATOM 510 C C . ALA A 1 69 ? -5.970 -4.382 -1.265 1.00 98.25 69 ALA A C 1
ATOM 512 O O . ALA A 1 69 ? -7.021 -3.760 -1.447 1.00 98.25 69 ALA A O 1
ATOM 513 N N . THR A 1 70 ? -4.889 -4.193 -2.017 1.00 97.94 70 THR A N 1
ATOM 514 C CA . THR A 1 70 ? -4.810 -3.153 -3.044 1.00 97.94 70 THR A CA 1
AT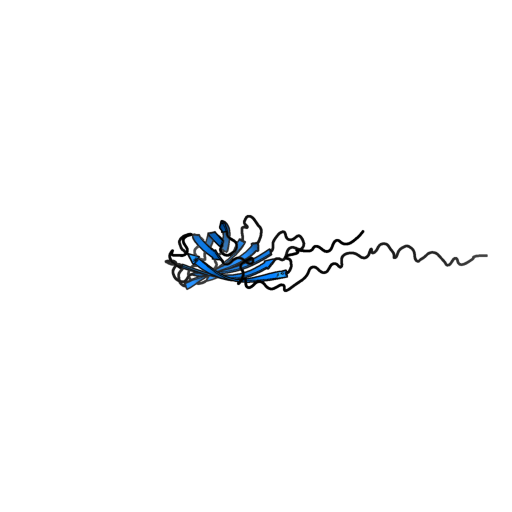OM 515 C C . THR A 1 70 ? -4.332 -3.683 -4.387 1.00 97.94 70 THR A C 1
ATOM 517 O O . THR A 1 70 ? -3.605 -4.676 -4.472 1.00 97.94 70 THR A O 1
ATOM 520 N N . LEU A 1 71 ? -4.723 -2.974 -5.441 1.00 96.19 71 LEU A N 1
ATOM 521 C CA . LEU A 1 71 ? -4.221 -3.147 -6.797 1.00 96.19 71 LEU A CA 1
ATOM 522 C C . LEU A 1 71 ? -4.181 -1.776 -7.466 1.00 96.19 71 LEU A C 1
ATOM 524 O O . LEU A 1 71 ? -5.150 -1.022 -7.392 1.00 96.19 71 LEU A O 1
ATOM 528 N N . GLY A 1 72 ? -3.093 -1.447 -8.156 1.00 93.44 72 GLY A N 1
ATOM 529 C CA . GLY A 1 72 ? -3.096 -0.229 -8.956 1.00 93.44 72 GLY A CA 1
ATOM 530 C C . GLY A 1 72 ? -1.806 0.057 -9.697 1.00 93.44 72 GLY A C 1
ATOM 531 O O . GLY A 1 72 ? -0.781 -0.601 -9.501 1.00 93.44 72 GLY A O 1
ATOM 532 N N . HIS A 1 73 ? -1.895 1.053 -10.575 1.00 91.44 73 HIS A N 1
ATOM 533 C CA . HIS A 1 73 ? -0.770 1.546 -11.348 1.00 91.44 73 HIS A CA 1
ATOM 534 C C . HIS A 1 73 ? 0.222 2.267 -10.431 1.00 91.44 73 HIS A C 1
ATOM 536 O O . HIS A 1 73 ? -0.169 3.046 -9.567 1.00 91.44 73 HIS A O 1
ATOM 542 N N . LEU A 1 74 ? 1.509 1.990 -10.619 1.00 87.50 74 LEU A N 1
ATOM 543 C CA . LEU A 1 74 ? 2.601 2.699 -9.969 1.00 87.50 74 LEU A CA 1
ATOM 544 C C . LEU A 1 74 ? 3.190 3.690 -10.971 1.00 87.50 74 LEU A C 1
ATOM 546 O O . LEU A 1 74 ? 3.893 3.274 -11.891 1.00 87.50 74 LEU A O 1
ATOM 550 N N . ALA A 1 75 ? 2.926 4.975 -10.760 1.00 81.88 75 ALA A N 1
ATOM 551 C CA . ALA A 1 75 ? 3.526 6.085 -11.498 1.00 81.88 75 ALA A CA 1
ATOM 552 C C . ALA A 1 75 ? 4.271 7.034 -10.547 1.00 81.88 75 ALA A C 1
ATOM 554 O O . ALA A 1 75 ? 4.006 7.058 -9.340 1.00 81.88 75 ALA A O 1
ATOM 555 N N . PHE A 1 76 ? 5.206 7.807 -11.105 1.00 72.44 76 PHE A N 1
ATOM 556 C CA . PHE A 1 76 ? 5.974 8.819 -10.382 1.00 72.44 76 PHE A CA 1
ATOM 557 C C . PHE A 1 76 ? 5.869 10.187 -11.083 1.00 72.44 76 PHE A C 1
ATOM 559 O O . PHE A 1 76 ? 6.050 10.234 -12.302 1.00 72.44 76 PHE A O 1
ATOM 566 N N . PRO A 1 77 ? 5.648 11.294 -10.342 1.00 68.38 77 PRO A N 1
ATOM 567 C CA . PRO A 1 77 ? 5.470 11.362 -8.888 1.00 68.38 77 PRO A CA 1
ATOM 568 C C . PRO A 1 77 ? 4.025 11.041 -8.460 1.00 68.38 77 PRO A C 1
ATOM 570 O O . PRO A 1 77 ? 3.092 11.721 -8.870 1.00 68.38 77 PRO A O 1
ATOM 573 N N . GLY A 1 78 ? 3.861 10.036 -7.593 1.00 71.44 78 GLY A N 1
ATOM 574 C CA . GLY A 1 78 ? 2.572 9.686 -6.988 1.00 71.44 78 GLY A CA 1
ATOM 575 C C . GLY A 1 78 ? 1.591 8.975 -7.930 1.00 71.44 78 GLY A C 1
ATOM 576 O O . GLY A 1 78 ? 1.574 9.168 -9.141 1.00 71.44 78 GLY A O 1
ATOM 577 N N . SER A 1 79 ? 0.769 8.098 -7.360 1.00 82.94 79 SER A N 1
ATOM 578 C CA . SER A 1 79 ? -0.365 7.471 -8.048 1.00 82.94 79 SER A CA 1
ATOM 579 C C . SER A 1 79 ? -1.429 7.098 -7.028 1.00 82.94 79 SER A C 1
ATOM 581 O O . SER A 1 79 ? -1.106 6.571 -5.961 1.00 82.94 79 SER A O 1
ATOM 583 N N . GLU A 1 80 ? -2.686 7.367 -7.369 1.00 93.69 80 GLU A N 1
ATOM 584 C CA . GLU A 1 80 ? -3.828 6.785 -6.674 1.00 93.69 80 GLU A CA 1
ATOM 585 C C . GLU A 1 80 ? -3.925 5.298 -7.033 1.00 93.69 80 GLU A C 1
ATOM 587 O O . GLU A 1 80 ? -3.753 4.908 -8.194 1.00 93.69 80 GLU A O 1
ATOM 592 N N . ARG A 1 81 ? -4.177 4.450 -6.036 1.00 95.56 81 ARG A N 1
ATOM 593 C CA . ARG A 1 81 ? -4.335 3.005 -6.227 1.00 95.56 81 ARG A CA 1
ATOM 594 C C . ARG A 1 81 ? -5.562 2.498 -5.491 1.00 95.56 81 ARG A C 1
ATOM 596 O O . ARG A 1 81 ? -5.899 2.983 -4.416 1.00 95.56 81 ARG A O 1
ATOM 603 N N . SER A 1 82 ? -6.226 1.502 -6.067 1.00 97.44 82 SER A N 1
ATOM 604 C CA . SER A 1 82 ? -7.511 1.028 -5.567 1.00 97.44 82 SER A CA 1
ATOM 605 C C . SER A 1 82 ? -7.356 0.133 -4.343 1.00 97.44 82 SER A C 1
ATOM 607 O O . SER A 1 82 ? -6.512 -0.767 -4.308 1.00 97.44 82 SER A O 1
ATOM 609 N N . ILE A 1 83 ? -8.255 0.319 -3.381 1.00 98.19 83 ILE A N 1
ATOM 610 C CA . ILE A 1 83 ? -8.554 -0.658 -2.338 1.00 98.19 83 ILE A CA 1
ATOM 611 C C . ILE A 1 83 ? -9.611 -1.603 -2.896 1.00 98.19 83 ILE A C 1
ATOM 613 O O . ILE A 1 83 ? -10.748 -1.221 -3.178 1.00 98.19 83 ILE A O 1
ATOM 617 N N . VAL A 1 84 ? -9.207 -2.856 -3.074 1.00 97.81 84 VAL A N 1
ATOM 618 C CA . VAL A 1 84 ? -10.003 -3.911 -3.714 1.00 97.81 84 VAL A CA 1
ATOM 619 C C . VAL A 1 84 ? -10.510 -4.942 -2.711 1.00 97.81 84 VAL A C 1
ATOM 621 O O . VAL A 1 84 ? -11.087 -5.960 -3.100 1.00 97.81 84 VAL A O 1
ATOM 624 N N . GLY A 1 85 ? -10.354 -4.687 -1.414 1.00 97.62 85 GLY A N 1
ATOM 625 C CA . GLY A 1 85 ? -10.919 -5.504 -0.350 1.00 97.62 85 GLY A CA 1
ATOM 626 C C . GLY A 1 85 ? -10.273 -5.239 1.001 1.00 97.62 85 GLY A C 1
ATOM 627 O O . GLY A 1 85 ? -9.297 -4.500 1.115 1.00 97.62 85 GLY A O 1
ATOM 628 N N . GLY A 1 86 ? -10.802 -5.908 2.018 1.00 97.56 86 GLY A N 1
ATOM 629 C CA . GLY A 1 86 ? -10.225 -5.926 3.351 1.00 97.56 86 GLY A CA 1
ATOM 630 C C . GLY A 1 86 ? -10.792 -7.056 4.200 1.00 97.56 86 GLY A C 1
ATOM 631 O O . GLY A 1 86 ? -11.730 -7.756 3.800 1.00 97.56 86 GLY A O 1
ATOM 632 N N . THR A 1 87 ? -10.196 -7.246 5.371 1.00 97.62 87 THR A N 1
ATOM 633 C CA . THR A 1 87 ? -10.564 -8.275 6.352 1.00 97.62 87 THR A CA 1
ATOM 634 C C . THR A 1 87 ? -10.879 -7.642 7.709 1.00 97.62 87 THR A C 1
ATOM 636 O O . THR A 1 87 ? -10.728 -6.436 7.893 1.00 97.62 87 THR A O 1
ATOM 639 N N . GLY A 1 88 ? -11.347 -8.442 8.672 1.00 95.56 88 GLY A N 1
ATOM 640 C CA . GLY A 1 88 ? -11.642 -7.954 10.021 1.00 95.56 88 GLY A CA 1
ATOM 641 C C . GLY A 1 88 ? -12.729 -6.877 10.030 1.00 95.56 88 GLY A C 1
ATOM 642 O O . GLY A 1 88 ? -13.810 -7.092 9.473 1.00 95.56 88 GLY A O 1
ATOM 643 N N . VAL A 1 89 ? -12.445 -5.734 10.660 1.00 95.44 89 VAL A N 1
ATOM 644 C CA . VAL A 1 89 ? -13.372 -4.586 10.694 1.00 95.44 89 VAL A CA 1
ATOM 645 C C . VAL A 1 89 ? -13.443 -3.857 9.350 1.00 95.44 89 VAL A C 1
ATOM 647 O O . VAL A 1 89 ? -14.427 -3.187 9.071 1.00 95.44 89 VAL A O 1
ATOM 650 N N . LEU A 1 90 ? -12.449 -4.057 8.480 1.00 95.88 90 LEU A N 1
ATOM 651 C CA . LEU A 1 90 ? -12.373 -3.492 7.128 1.00 95.88 90 LEU A CA 1
ATOM 652 C C . LEU A 1 90 ? -12.945 -4.456 6.075 1.00 95.88 90 LEU A C 1
ATOM 654 O O . LEU A 1 90 ? -12.611 -4.389 4.889 1.00 95.88 90 LEU A O 1
ATOM 658 N N . ARG A 1 91 ? -13.789 -5.411 6.487 1.00 95.69 91 ARG A N 1
ATOM 659 C CA . ARG A 1 91 ? -14.410 -6.354 5.552 1.00 95.69 91 ARG A CA 1
ATOM 660 C C . ARG A 1 91 ? -15.234 -5.596 4.513 1.00 95.69 91 ARG A C 1
ATOM 662 O O . ARG A 1 91 ? -15.966 -4.670 4.848 1.00 95.69 91 ARG A O 1
ATOM 669 N N . PHE A 1 92 ? -15.120 -6.044 3.263 1.00 95.31 92 PHE A N 1
ATOM 670 C CA . PHE A 1 92 ? -15.748 -5.431 2.088 1.00 95.31 92 PHE A CA 1
ATOM 671 C C . PHE A 1 92 ? -15.222 -4.032 1.735 1.00 95.31 92 PHE A C 1
ATOM 673 O O . PHE A 1 92 ? -15.846 -3.356 0.924 1.00 95.31 92 PHE A O 1
ATOM 680 N N . ALA A 1 93 ? -14.057 -3.633 2.266 1.00 97.12 93 ALA A N 1
ATOM 681 C CA . ALA A 1 93 ? -13.473 -2.335 1.959 1.00 97.12 93 ALA A CA 1
ATOM 682 C C . ALA A 1 93 ? -13.339 -2.074 0.445 1.00 97.12 93 ALA A C 1
ATOM 684 O O . ALA A 1 93 ? -12.870 -2.926 -0.328 1.00 97.12 93 ALA A O 1
ATOM 685 N N . ARG A 1 94 ? -13.751 -0.874 0.032 1.00 97.12 94 ARG A N 1
ATOM 686 C CA . ARG A 1 94 ? -13.631 -0.324 -1.324 1.00 97.12 94 ARG A CA 1
ATOM 687 C C . ARG A 1 94 ? -13.252 1.146 -1.223 1.00 97.12 94 ARG A C 1
ATOM 689 O O . ARG A 1 94 ? -13.816 1.867 -0.406 1.00 97.12 94 ARG A O 1
ATOM 696 N N . GLY A 1 95 ? -12.325 1.587 -2.060 1.00 97.00 95 GLY A N 1
ATOM 697 C CA . GLY A 1 95 ? -11.854 2.967 -2.038 1.00 97.00 95 GLY A CA 1
ATOM 698 C C . GLY A 1 95 ? -10.517 3.111 -2.737 1.00 97.00 95 GLY A C 1
ATOM 699 O O . GLY A 1 95 ? -10.214 2.354 -3.666 1.00 97.00 95 GLY A O 1
ATOM 700 N N . TYR A 1 96 ? -9.704 4.041 -2.262 1.00 97.19 96 TYR A N 1
ATOM 701 C CA . TYR A 1 96 ? -8.392 4.310 -2.822 1.00 97.19 96 TYR A CA 1
ATOM 702 C C . TYR A 1 96 ? -7.386 4.670 -1.736 1.00 97.19 96 TYR A C 1
ATOM 704 O O . TYR A 1 96 ? -7.728 4.916 -0.580 1.00 97.19 96 TYR A O 1
ATOM 712 N N . PHE A 1 97 ? -6.122 4.687 -2.133 1.00 96.94 97 PHE A N 1
ATOM 713 C CA . PHE A 1 97 ? -5.071 5.296 -1.349 1.00 96.94 97 PHE A CA 1
ATOM 714 C C . PHE A 1 97 ? -4.140 6.108 -2.231 1.00 96.94 97 PHE A C 1
ATOM 716 O O . PHE A 1 97 ? -3.924 5.779 -3.403 1.00 96.94 97 PHE A O 1
ATOM 723 N N . THR A 1 98 ? -3.566 7.150 -1.649 1.00 95.50 98 THR A N 1
ATOM 724 C CA . THR A 1 98 ? -2.546 7.980 -2.282 1.00 95.50 98 THR A CA 1
ATOM 725 C C . THR A 1 98 ? -1.210 7.812 -1.568 1.00 95.50 98 THR A C 1
ATOM 727 O O . THR A 1 98 ? -1.084 7.130 -0.547 1.00 95.50 98 THR A O 1
ATOM 730 N N . THR A 1 99 ? -0.153 8.336 -2.177 1.00 93.19 99 THR A N 1
ATOM 731 C CA . THR A 1 99 ? 1.197 8.253 -1.627 1.00 93.19 99 THR A CA 1
ATOM 732 C C . THR A 1 99 ? 1.909 9.568 -1.861 1.00 93.19 99 THR A C 1
ATOM 734 O O . THR A 1 99 ? 2.054 9.989 -3.009 1.00 93.19 99 THR A O 1
ATOM 737 N N . GLU A 1 100 ? 2.406 10.164 -0.787 1.00 92.50 100 GLU A N 1
ATOM 738 C CA . GLU A 1 100 ? 3.275 11.335 -0.829 1.00 92.50 100 GLU A CA 1
ATOM 739 C C . GLU A 1 100 ? 4.667 10.941 -0.333 1.00 92.50 100 GLU A C 1
ATOM 741 O O . GLU A 1 100 ? 4.811 10.331 0.724 1.00 92.50 100 GLU A O 1
ATOM 746 N N . ILE A 1 101 ? 5.711 11.262 -1.098 1.00 92.56 101 ILE A N 1
ATOM 747 C CA . ILE A 1 101 ? 7.092 11.000 -0.677 1.00 92.56 101 ILE A CA 1
ATOM 748 C C . ILE A 1 101 ? 7.521 12.120 0.269 1.00 92.56 101 ILE A C 1
ATOM 750 O O . ILE A 1 101 ? 7.674 13.260 -0.156 1.00 92.56 101 ILE A O 1
ATOM 754 N N . ILE A 1 102 ? 7.770 11.770 1.530 1.00 94.88 102 ILE A N 1
ATOM 755 C CA . ILE A 1 102 ? 8.211 12.707 2.571 1.00 94.88 102 ILE A CA 1
ATOM 756 C C . ILE A 1 102 ? 9.732 12.860 2.547 1.00 94.88 102 ILE A C 1
ATOM 758 O O . ILE A 1 102 ? 10.265 13.960 2.662 1.00 94.88 102 ILE A O 1
ATOM 762 N N . SER A 1 103 ? 10.453 11.750 2.381 1.00 93.44 103 SER A N 1
ATOM 763 C CA . SER A 1 103 ? 11.904 11.762 2.188 1.00 93.44 103 SER A CA 1
ATOM 764 C C . SER A 1 103 ? 12.362 10.547 1.389 1.00 93.44 103 SER A C 1
ATOM 766 O O . SER A 1 103 ? 11.759 9.475 1.458 1.00 93.44 103 SER A O 1
ATOM 768 N N . SER A 1 104 ? 13.437 10.713 0.620 1.00 90.94 104 SER A N 1
ATOM 769 C CA . SER A 1 104 ? 14.048 9.632 -0.150 1.00 90.94 104 SER A CA 1
ATOM 770 C C . SER A 1 104 ? 15.559 9.821 -0.208 1.00 90.94 104 SER A C 1
ATOM 772 O O . SER A 1 104 ? 16.050 10.856 -0.653 1.00 90.94 104 SER A O 1
ATOM 774 N N . THR A 1 105 ? 16.293 8.795 0.204 1.00 89.75 105 THR A N 1
ATOM 775 C CA . THR A 1 105 ? 17.743 8.651 0.034 1.00 89.75 105 THR A CA 1
ATOM 776 C C . THR A 1 105 ? 18.035 7.426 -0.840 1.00 89.75 105 THR A C 1
ATOM 778 O O . THR A 1 105 ? 17.113 6.772 -1.333 1.00 89.75 105 THR A O 1
ATOM 781 N N . SER A 1 106 ? 19.313 7.100 -1.056 1.00 85.50 106 SER A N 1
ATOM 782 C CA . SER A 1 106 ? 19.725 5.868 -1.749 1.00 85.50 106 SER A CA 1
ATOM 783 C C . SER A 1 106 ? 19.255 4.594 -1.050 1.00 85.50 106 SER A C 1
ATOM 785 O O . SER A 1 106 ? 19.018 3.590 -1.724 1.00 85.50 106 SER A O 1
ATOM 787 N N . ASP A 1 107 ? 19.116 4.653 0.276 1.00 86.75 107 ASP A N 1
ATOM 788 C CA . ASP A 1 107 ? 18.971 3.485 1.149 1.00 86.75 107 ASP A CA 1
ATOM 789 C C . ASP A 1 107 ? 17.646 3.459 1.908 1.00 86.75 107 ASP A C 1
ATOM 791 O O . ASP A 1 107 ? 17.290 2.436 2.496 1.00 86.75 107 ASP A O 1
ATOM 795 N N . TYR A 1 108 ? 16.901 4.566 1.897 1.00 90.12 108 TYR A N 1
ATOM 796 C CA . TYR A 1 108 ? 15.688 4.698 2.686 1.00 90.12 108 TYR A CA 1
ATOM 797 C C . TYR A 1 108 ? 14.669 5.634 2.047 1.00 90.12 108 TYR A C 1
ATOM 799 O O . TYR A 1 108 ? 15.011 6.716 1.575 1.00 90.12 108 TYR A O 1
ATOM 807 N N . LEU A 1 109 ? 13.405 5.229 2.074 1.00 92.19 109 LEU A N 1
ATOM 808 C CA . LEU A 1 109 ? 12.271 6.024 1.628 1.00 92.19 109 LEU A CA 1
ATOM 809 C C . LEU A 1 109 ? 11.213 6.056 2.728 1.00 92.19 109 LEU A C 1
ATOM 811 O O . LEU A 1 109 ? 10.857 5.020 3.291 1.00 92.19 109 LEU A O 1
ATOM 815 N N . VAL A 1 110 ? 10.702 7.254 3.001 1.00 96.06 110 VAL A N 1
ATOM 816 C CA . VAL A 1 110 ? 9.538 7.472 3.859 1.00 96.06 110 VAL A CA 1
ATOM 817 C C . VAL A 1 110 ? 8.440 8.091 3.012 1.00 96.06 110 VAL A C 1
ATOM 819 O O . VAL A 1 110 ? 8.642 9.146 2.404 1.00 96.06 110 VAL A O 1
ATOM 822 N N . ALA A 1 111 ? 7.279 7.446 2.991 1.00 95.00 111 ALA A N 1
ATOM 823 C CA . ALA A 1 111 ? 6.102 7.944 2.299 1.00 95.00 111 ALA A CA 1
ATOM 824 C C . ALA A 1 111 ? 4.890 8.000 3.226 1.00 95.00 111 ALA A C 1
ATOM 826 O O . ALA A 1 111 ? 4.653 7.070 3.991 1.00 95.00 111 ALA A O 1
ATOM 827 N N . LEU A 1 112 ? 4.109 9.069 3.126 1.00 96.62 112 LEU A N 1
ATOM 828 C CA . LEU A 1 112 ? 2.789 9.152 3.726 1.00 96.62 112 LEU A CA 1
ATOM 829 C C . LEU A 1 112 ? 1.811 8.351 2.867 1.00 96.62 112 LEU A C 1
ATOM 831 O O . LEU A 1 112 ? 1.766 8.514 1.646 1.00 96.62 112 LEU A O 1
ATOM 835 N N . ILE A 1 113 ? 1.053 7.479 3.515 1.00 96.88 113 ILE A N 1
ATOM 836 C CA . ILE A 1 113 ? -0.053 6.729 2.937 1.00 96.88 113 ILE A CA 1
ATOM 837 C C . ILE A 1 113 ? -1.335 7.311 3.506 1.00 96.88 113 ILE A C 1
ATOM 839 O O . ILE A 1 113 ? -1.522 7.323 4.722 1.00 96.88 113 ILE A O 1
ATOM 843 N N . ASP A 1 114 ? -2.197 7.762 2.607 1.00 97.25 114 ASP A N 1
ATOM 844 C CA . ASP A 1 114 ? -3.513 8.297 2.926 1.00 97.25 114 ASP A CA 1
ATOM 845 C C . ASP A 1 114 ? -4.568 7.419 2.250 1.00 97.25 114 ASP A C 1
ATOM 847 O O . ASP A 1 114 ? -4.446 7.119 1.058 1.00 97.25 114 ASP A O 1
ATOM 851 N N . ILE A 1 115 ? -5.530 6.928 3.026 1.00 97.62 115 ILE A N 1
ATOM 852 C CA . ILE A 1 115 ? -6.541 5.954 2.618 1.00 97.62 115 ILE A CA 1
ATOM 853 C C . ILE A 1 115 ? -7.923 6.513 2.913 1.00 97.62 115 ILE A C 1
ATOM 855 O O . ILE A 1 115 ? -8.234 6.785 4.070 1.00 97.62 115 ILE A O 1
ATOM 859 N N . ASP A 1 116 ? -8.784 6.484 1.897 1.00 97.44 116 ASP A N 1
ATOM 860 C CA . ASP A 1 116 ? -10.225 6.645 2.042 1.00 97.44 116 ASP A CA 1
ATOM 861 C C . ASP A 1 116 ? -10.922 5.376 1.545 1.00 97.44 116 ASP A C 1
ATOM 863 O O . ASP A 1 116 ? -10.825 5.000 0.370 1.00 97.44 116 ASP A O 1
ATOM 867 N N . ALA A 1 117 ? -11.628 4.688 2.443 1.00 96.25 117 ALA A N 1
ATOM 868 C CA . ALA A 1 117 ? -12.349 3.463 2.113 1.00 96.25 117 ALA A CA 1
ATOM 869 C C . ALA A 1 117 ? -13.690 3.357 2.837 1.00 96.25 117 A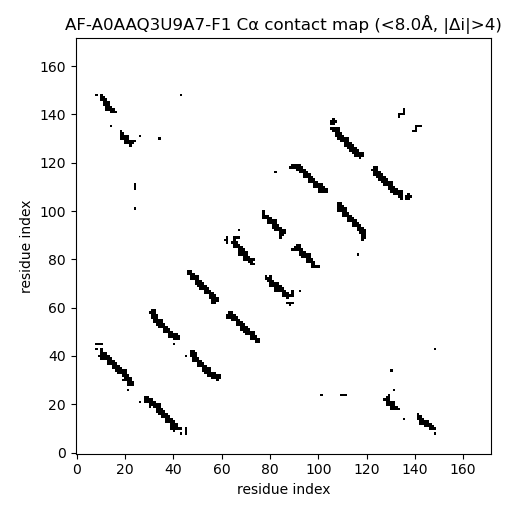LA A C 1
ATOM 871 O O . ALA A 1 117 ? -13.777 3.580 4.041 1.00 96.25 117 ALA A O 1
ATOM 872 N N . GLY A 1 118 ? -14.728 2.946 2.113 1.00 93.12 118 GLY A N 1
ATOM 873 C CA . GLY A 1 118 ? -15.987 2.495 2.704 1.00 93.12 118 GLY A CA 1
ATOM 874 C C . GLY A 1 118 ? -15.911 1.011 3.054 1.00 93.12 118 GLY A C 1
ATOM 875 O O . GLY A 1 118 ? -15.413 0.230 2.243 1.00 93.12 118 GLY A O 1
ATOM 876 N N . ALA A 1 119 ? -16.389 0.623 4.239 1.00 85.94 119 ALA A N 1
ATOM 877 C CA . ALA A 1 119 ? -16.505 -0.773 4.676 1.00 85.94 119 ALA A CA 1
ATOM 878 C C . ALA A 1 119 ? -17.970 -1.258 4.658 1.00 85.94 119 ALA A C 1
ATOM 880 O O . ALA A 1 119 ? -18.866 -0.546 4.219 1.00 85.94 119 ALA A O 1
ATOM 881 N N . ALA A 1 120 ? -18.219 -2.484 5.130 1.00 81.50 120 ALA A N 1
ATOM 882 C CA . ALA A 1 120 ? -19.542 -3.125 5.120 1.00 81.50 120 ALA A CA 1
ATOM 883 C C . ALA A 1 120 ? -20.678 -2.328 5.785 1.00 81.50 120 ALA A C 1
ATOM 885 O O . ALA A 1 120 ? -21.842 -2.574 5.491 1.00 81.50 120 ALA A O 1
ATOM 886 N N . ASP A 1 121 ? -20.349 -1.459 6.741 1.00 79.31 121 ASP A N 1
ATOM 887 C CA . ASP A 1 121 ? -21.309 -0.623 7.461 1.00 79.31 121 ASP A CA 1
ATOM 888 C C . ASP A 1 121 ? -21.537 0.738 6.780 1.00 79.31 121 ASP A C 1
ATOM 890 O O . ASP A 1 121 ? -22.082 1.648 7.404 1.00 79.31 121 ASP A O 1
ATOM 894 N N . ASP A 1 122 ? -21.094 0.873 5.523 1.00 74.75 122 ASP A N 1
ATOM 895 C CA . ASP A 1 122 ? -21.109 2.081 4.692 1.00 74.75 122 ASP A CA 1
ATOM 896 C C . ASP A 1 122 ? -20.408 3.293 5.327 1.00 74.75 122 ASP A C 1
ATOM 898 O O . ASP A 1 122 ? -20.520 4.422 4.842 1.00 74.75 122 ASP A O 1
ATOM 902 N N . LYS A 1 123 ? -19.630 3.088 6.399 1.00 85.44 123 LYS A N 1
ATOM 903 C CA . LYS A 1 123 ? -18.838 4.162 6.989 1.00 85.44 123 LYS A CA 1
ATOM 904 C C . LYS A 1 123 ? -17.567 4.376 6.192 1.00 85.44 123 LYS A C 1
ATOM 906 O O . LYS A 1 123 ? -16.776 3.456 5.972 1.00 85.44 123 LYS A O 1
ATOM 911 N N . LEU A 1 124 ? -17.355 5.636 5.828 1.00 89.50 124 LEU A N 1
ATOM 912 C CA . LEU A 1 124 ? -16.078 6.120 5.332 1.00 89.50 124 LEU A CA 1
ATOM 913 C C . LEU A 1 124 ? -15.044 6.060 6.457 1.00 89.50 124 LEU A C 1
ATOM 915 O O . LEU A 1 124 ? -15.207 6.656 7.521 1.00 89.50 124 LEU A O 1
ATOM 919 N N . THR A 1 125 ? -13.987 5.308 6.193 1.00 93.12 125 THR A N 1
ATOM 920 C CA . THR A 1 125 ? -12.809 5.166 7.030 1.00 93.12 125 THR A CA 1
ATOM 921 C C . THR A 1 125 ? -11.676 5.938 6.379 1.00 93.12 125 THR A C 1
ATOM 923 O O . THR A 1 125 ? -11.296 5.629 5.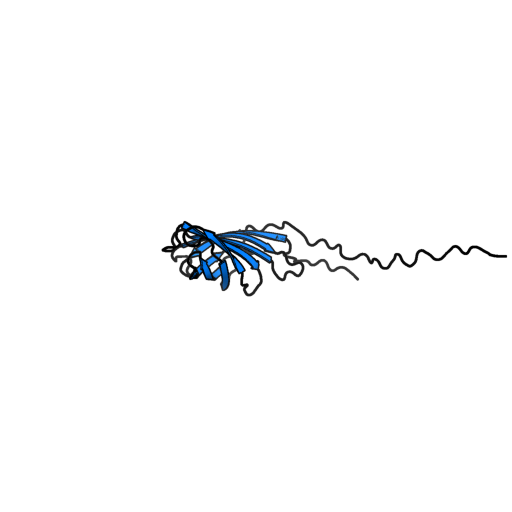250 1.00 93.12 125 THR A O 1
ATOM 926 N N . HIS A 1 126 ? -11.137 6.907 7.113 1.00 96.31 126 HIS A N 1
ATOM 927 C CA . HIS A 1 126 ? -9.934 7.634 6.739 1.00 96.31 126 HIS A CA 1
ATOM 928 C C . HIS A 1 126 ? -8.764 7.132 7.591 1.00 96.31 126 HIS A C 1
ATOM 930 O O . HIS A 1 126 ? -8.838 7.188 8.823 1.00 96.31 126 HIS A O 1
ATOM 936 N N . LEU A 1 127 ? -7.716 6.603 6.956 1.00 97.00 127 LEU A N 1
ATOM 937 C CA . LEU A 1 127 ? -6.501 6.139 7.633 1.00 97.00 127 LEU A CA 1
ATOM 938 C C . LEU A 1 127 ? -5.294 6.886 7.088 1.00 97.00 127 LEU A C 1
ATOM 940 O O . LEU A 1 127 ? -5.147 7.031 5.878 1.00 97.00 127 LEU A O 1
ATOM 944 N N . GLN A 1 128 ? -4.385 7.255 7.984 1.00 97.56 128 GLN A N 1
ATOM 945 C CA . GLN A 1 128 ? -3.148 7.918 7.612 1.00 97.56 128 GLN A CA 1
ATOM 946 C C . GLN A 1 128 ? -1.976 7.355 8.417 1.00 97.56 128 GLN A C 1
ATOM 948 O O . GLN A 1 128 ? -2.047 7.236 9.644 1.00 97.56 128 GLN A O 1
ATOM 953 N N . PHE A 1 129 ? -0.906 6.973 7.721 1.00 98.12 129 PHE A N 1
ATOM 954 C CA . PHE A 1 129 ? 0.304 6.413 8.323 1.00 98.12 129 PHE A CA 1
ATOM 955 C C . PHE A 1 129 ? 1.507 6.494 7.381 1.00 98.12 129 PHE A C 1
ATOM 957 O O . PHE A 1 129 ? 1.376 6.775 6.194 1.00 98.12 129 PHE A O 1
ATOM 964 N N . TYR A 1 130 ? 2.697 6.206 7.901 1.00 98.19 130 TYR A N 1
ATOM 965 C CA . TYR A 1 130 ? 3.956 6.316 7.175 1.00 98.19 130 TYR A CA 1
ATOM 966 C C . TYR A 1 130 ? 4.485 4.938 6.790 1.00 98.19 130 TYR A C 1
ATOM 968 O O . TYR A 1 130 ? 4.618 4.046 7.627 1.00 98.19 130 TYR A O 1
ATOM 976 N N . LEU A 1 131 ? 4.806 4.763 5.513 1.00 96.94 131 LEU A N 1
ATOM 977 C CA . LEU A 1 131 ? 5.491 3.602 4.970 1.00 96.94 131 LEU A CA 1
ATOM 978 C C . LEU A 1 131 ? 6.995 3.866 4.941 1.00 96.94 131 LEU 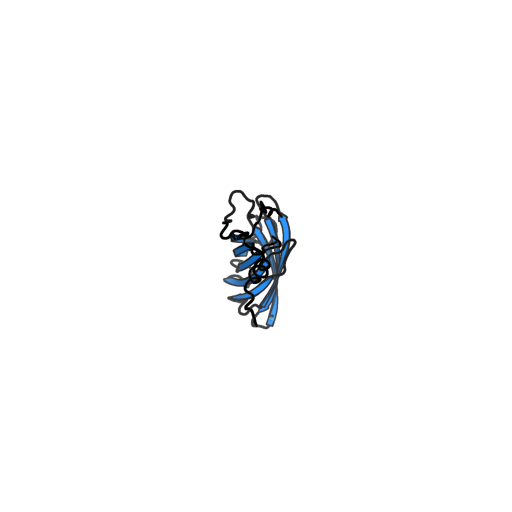A C 1
ATOM 980 O O . LEU A 1 131 ? 7.454 4.862 4.387 1.00 96.94 131 LEU A O 1
ATOM 984 N N . HIS A 1 132 ? 7.750 2.935 5.515 1.00 96.56 132 HIS A N 1
ATOM 985 C CA . HIS A 1 132 ? 9.205 2.965 5.571 1.00 96.56 132 HIS A CA 1
ATOM 986 C C . HIS A 1 132 ? 9.771 1.836 4.712 1.00 96.56 132 HIS A C 1
ATOM 988 O O . HIS A 1 132 ? 9.608 0.655 5.036 1.00 96.56 132 HIS A O 1
ATOM 994 N N . GLU A 1 133 ? 10.435 2.201 3.620 1.00 90.38 133 GLU A N 1
ATOM 995 C CA . GLU A 1 133 ? 10.898 1.286 2.582 1.00 90.38 133 GLU A CA 1
ATOM 996 C C . GLU A 1 133 ? 12.409 1.367 2.371 1.00 90.38 133 GLU A C 1
ATOM 998 O O . GLU A 1 133 ? 13.007 2.439 2.374 1.00 90.38 133 GLU A O 1
ATOM 1003 N N . VAL A 1 134 ? 13.011 0.208 2.101 1.00 84.38 134 VAL A N 1
ATOM 1004 C CA . VAL A 1 134 ? 14.338 0.123 1.486 1.00 84.38 134 VAL A CA 1
ATOM 1005 C C . VAL A 1 134 ? 14.142 0.139 -0.038 1.00 84.38 134 VAL A C 1
ATOM 1007 O O . VAL A 1 134 ? 13.583 -0.820 -0.590 1.00 84.38 134 VAL A O 1
ATOM 1010 N N . PRO A 1 135 ? 14.520 1.220 -0.743 1.00 77.50 135 PRO A N 1
ATOM 1011 C CA . PRO A 1 135 ? 14.240 1.387 -2.164 1.00 77.50 135 PRO A CA 1
ATOM 1012 C C . PRO A 1 135 ? 15.024 0.384 -3.018 1.00 77.50 135 PRO A C 1
ATOM 1014 O O . PRO A 1 135 ? 16.017 -0.200 -2.594 1.00 77.50 135 PRO A O 1
ATOM 1017 N N . SER A 1 136 ? 14.577 0.178 -4.259 1.00 71.88 136 SER A N 1
ATOM 1018 C CA . SER A 1 136 ? 15.178 -0.794 -5.192 1.00 71.88 136 SER A CA 1
ATOM 1019 C C . SER A 1 136 ? 16.624 -0.471 -5.591 1.00 71.88 136 SER A C 1
ATOM 1021 O O . SER A 1 136 ? 17.312 -1.321 -6.145 1.00 71.88 136 SER A O 1
ATOM 1023 N N . SER A 1 137 ? 17.057 0.766 -5.352 1.00 68.75 137 SER A N 1
ATOM 1024 C CA . SER A 1 137 ? 18.423 1.248 -5.558 1.00 68.75 137 SER A CA 1
ATOM 1025 C C . SER A 1 137 ? 19.375 0.902 -4.414 1.00 68.75 137 SER A C 1
ATOM 1027 O O . SER A 1 137 ? 20.582 1.042 -4.589 1.00 68.75 137 SER A O 1
ATOM 1029 N N . ALA A 1 138 ? 18.853 0.499 -3.253 1.00 71.75 138 ALA A N 1
ATOM 1030 C CA . ALA A 1 138 ? 19.672 0.218 -2.086 1.00 71.75 138 ALA A CA 1
ATOM 1031 C C . ALA A 1 138 ? 20.528 -1.048 -2.308 1.00 71.75 138 ALA A C 1
ATOM 1033 O O . ALA A 1 138 ? 20.077 -1.975 -2.989 1.00 71.75 138 ALA A O 1
ATOM 1034 N N . PRO A 1 139 ? 21.713 -1.160 -1.680 1.00 62.94 139 PRO A N 1
ATOM 1035 C CA . PRO A 1 139 ? 22.618 -2.305 -1.844 1.00 62.94 139 PRO A CA 1
ATOM 1036 C C . PRO A 1 139 ? 21.989 -3.677 -1.553 1.00 62.94 139 PRO A C 1
ATOM 1038 O O . PRO A 1 139 ? 22.432 -4.683 -2.097 1.00 62.94 139 PRO A O 1
ATOM 1041 N N . ASN A 1 140 ? 20.943 -3.715 -0.722 1.00 65.94 140 ASN A N 1
ATOM 1042 C CA . ASN A 1 140 ? 20.242 -4.933 -0.301 1.00 65.94 140 ASN A CA 1
ATOM 1043 C C . ASN A 1 140 ? 18.843 -5.077 -0.930 1.00 65.94 140 ASN A C 1
ATOM 1045 O O . ASN A 1 140 ? 17.987 -5.784 -0.397 1.00 65.94 140 ASN A O 1
ATOM 1049 N N . ALA A 1 141 ? 18.573 -4.380 -2.035 1.00 70.06 141 ALA A N 1
ATOM 1050 C CA . ALA A 1 141 ? 17.285 -4.450 -2.706 1.00 70.06 141 ALA A CA 1
ATOM 1051 C C . ALA A 1 141 ? 16.992 -5.849 -3.279 1.00 70.06 141 ALA A C 1
ATOM 1053 O O . ALA A 1 141 ? 17.783 -6.434 -4.014 1.00 70.06 141 ALA A O 1
ATOM 1054 N N . THR A 1 142 ? 15.783 -6.346 -3.033 1.00 75.50 142 THR A N 1
ATOM 1055 C CA . THR A 1 142 ? 15.266 -7.648 -3.495 1.00 75.50 142 THR A CA 1
ATOM 1056 C C . THR A 1 142 ? 14.656 -7.588 -4.904 1.00 75.50 142 THR A C 1
ATOM 1058 O O . THR A 1 142 ? 13.640 -8.225 -5.184 1.00 75.50 142 THR A O 1
ATOM 1061 N N . THR A 1 143 ? 15.229 -6.782 -5.805 1.00 86.12 143 THR A N 1
ATOM 1062 C CA . THR A 1 143 ? 14.698 -6.626 -7.172 1.00 86.12 143 THR A CA 1
ATOM 1063 C C . THR A 1 143 ? 15.297 -7.664 -8.118 1.00 86.12 143 THR A C 1
ATOM 1065 O O . THR A 1 143 ? 16.514 -7.789 -8.219 1.00 86.12 143 THR A O 1
ATOM 1068 N N . VAL A 1 144 ? 14.446 -8.368 -8.865 1.00 89.69 144 VAL A N 1
ATOM 1069 C CA . VAL A 1 144 ? 14.840 -9.361 -9.874 1.00 89.69 144 VAL A CA 1
ATOM 1070 C C . VAL A 1 144 ? 14.272 -8.971 -11.232 1.00 89.69 144 VAL A C 1
ATOM 1072 O O . VAL A 1 144 ? 13.110 -8.582 -11.347 1.00 89.69 144 VAL A O 1
ATOM 1075 N N . LYS A 1 145 ? 15.076 -9.105 -12.290 1.00 90.06 145 LYS A N 1
ATOM 1076 C CA . LYS A 1 145 ? 14.601 -8.938 -13.665 1.00 90.06 145 LYS A CA 1
ATOM 1077 C C . LYS A 1 145 ? 13.985 -10.240 -14.170 1.00 90.06 145 LYS A C 1
ATOM 1079 O O . LYS A 1 145 ? 14.704 -11.200 -14.423 1.00 90.06 145 LYS A O 1
ATOM 1084 N N . VAL A 1 146 ? 12.663 -10.257 -14.327 1.00 92.31 146 VAL A N 1
ATOM 1085 C CA . VAL A 1 146 ? 11.893 -11.443 -14.746 1.00 92.31 146 VAL A CA 1
ATOM 1086 C C . VAL A 1 146 ? 11.469 -11.407 -16.216 1.00 92.31 146 VAL A C 1
ATOM 1088 O O . VAL A 1 146 ? 11.091 -12.432 -16.773 1.00 92.31 146 VAL A O 1
ATOM 1091 N N . ALA A 1 147 ? 11.561 -10.245 -16.866 1.00 89.69 147 ALA A N 1
ATOM 1092 C CA . ALA A 1 147 ? 11.320 -10.088 -18.297 1.00 89.69 147 ALA A CA 1
ATOM 1093 C C . ALA A 1 147 ? 12.261 -9.038 -18.902 1.00 89.69 147 ALA A C 1
ATOM 1095 O O . ALA A 1 147 ? 12.757 -8.144 -18.216 1.00 89.69 147 ALA A O 1
ATOM 1096 N N . GLY A 1 148 ? 12.520 -9.150 -20.203 1.00 84.50 148 GLY A N 1
ATOM 1097 C CA . GLY A 1 148 ? 13.282 -8.174 -20.977 1.00 84.50 148 GLY A CA 1
ATOM 1098 C C . GLY A 1 148 ? 12.454 -7.623 -22.129 1.00 84.50 148 GLY A C 1
ATOM 1099 O O . GLY A 1 148 ? 11.539 -8.281 -22.621 1.00 84.50 148 GLY A O 1
ATOM 1100 N N . LEU A 1 149 ? 12.793 -6.417 -22.583 1.00 76.56 149 LEU A N 1
ATOM 1101 C CA . LEU A 1 149 ? 12.232 -5.875 -23.814 1.00 76.56 149 LEU A CA 1
ATOM 1102 C C . LEU A 1 149 ? 12.797 -6.665 -25.006 1.00 76.56 149 LEU A C 1
ATOM 1104 O O . LEU A 1 149 ? 13.954 -6.473 -25.382 1.00 76.56 149 LEU A O 1
ATOM 1108 N N . ASN A 1 150 ? 11.992 -7.545 -25.599 1.00 61.34 150 ASN A N 1
ATOM 1109 C CA . ASN A 1 150 ? 12.334 -8.176 -26.869 1.00 61.34 150 ASN A CA 1
ATOM 1110 C C . ASN A 1 150 ? 12.156 -7.146 -27.992 1.00 61.34 150 ASN A C 1
ATOM 1112 O O . ASN A 1 150 ? 11.042 -6.715 -28.282 1.00 61.34 150 ASN A O 1
ATOM 1116 N N . VAL A 1 151 ? 13.254 -6.743 -28.633 1.00 56.94 151 VAL A N 1
ATOM 1117 C CA . VAL A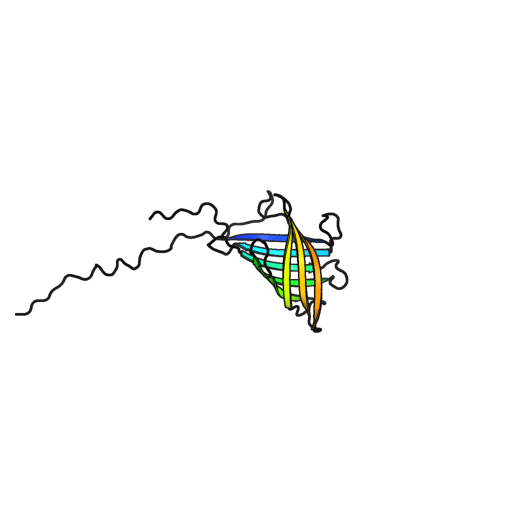 1 151 ? 13.216 -5.903 -29.838 1.00 56.94 151 VAL A CA 1
ATOM 1118 C C . VAL A 1 151 ? 12.822 -6.784 -31.029 1.00 56.94 151 VAL A C 1
ATOM 1120 O O . VAL A 1 151 ? 13.666 -7.167 -31.828 1.00 56.94 151 VAL A O 1
ATOM 1123 N N . TYR A 1 152 ? 11.543 -7.135 -31.137 1.00 45.69 152 TYR A N 1
ATOM 1124 C CA . TYR A 1 152 ? 10.971 -7.724 -32.352 1.00 45.69 152 TYR A CA 1
ATOM 1125 C C . TYR A 1 152 ? 9.656 -7.019 -32.699 1.00 45.69 152 TYR A C 1
ATOM 1127 O O . TYR A 1 152 ? 8.573 -7.565 -32.535 1.00 45.69 152 TYR A O 1
ATOM 1135 N N . VAL A 1 153 ? 9.766 -5.775 -33.166 1.00 44.72 153 VAL A N 1
ATOM 1136 C CA . VAL A 1 153 ? 8.712 -4.998 -33.845 1.00 44.72 153 VAL A CA 1
ATOM 1137 C C . VAL A 1 153 ? 9.485 -4.092 -34.816 1.00 44.72 153 VAL A C 1
ATOM 1139 O O . VAL A 1 153 ? 10.307 -3.312 -34.351 1.00 44.72 153 VAL A O 1
ATOM 1142 N N . THR A 1 154 ? 9.446 -4.162 -36.146 1.00 39.19 154 THR A N 1
ATOM 1143 C CA . THR A 1 154 ? 8.563 -4.767 -37.152 1.00 39.19 154 THR A CA 1
ATOM 1144 C C . THR A 1 154 ? 9.460 -5.065 -38.366 1.00 39.19 154 THR A C 1
ATOM 1146 O O . THR A 1 154 ? 10.045 -4.142 -38.933 1.00 39.19 154 THR A O 1
ATOM 1149 N N . ALA A 1 155 ? 9.606 -6.322 -38.797 1.00 38.97 155 ALA A N 1
ATOM 1150 C CA . ALA A 1 155 ? 10.074 -6.574 -40.161 1.00 38.97 155 ALA A CA 1
ATOM 1151 C C . ALA A 1 155 ? 8.867 -6.348 -41.075 1.00 38.97 155 ALA A C 1
ATOM 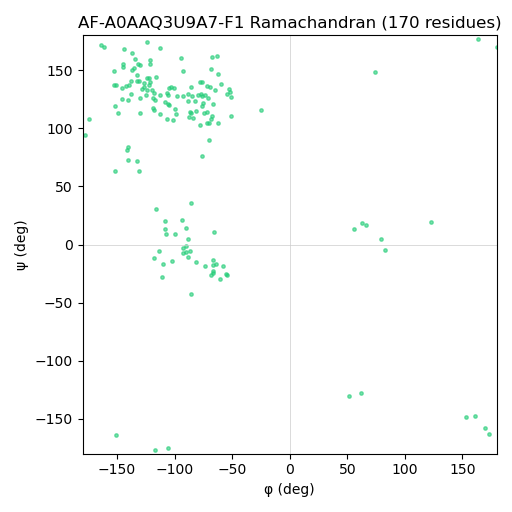1153 O O . ALA A 1 155 ? 7.939 -7.150 -41.085 1.00 38.97 155 ALA A O 1
ATOM 1154 N N . ASN A 1 156 ? 8.860 -5.193 -41.736 1.00 36.19 156 ASN A N 1
ATOM 1155 C CA . ASN A 1 156 ? 7.878 -4.731 -42.711 1.00 36.19 156 ASN A CA 1
ATOM 1156 C C . ASN A 1 156 ? 7.111 -5.856 -43.428 1.00 36.19 156 ASN A C 1
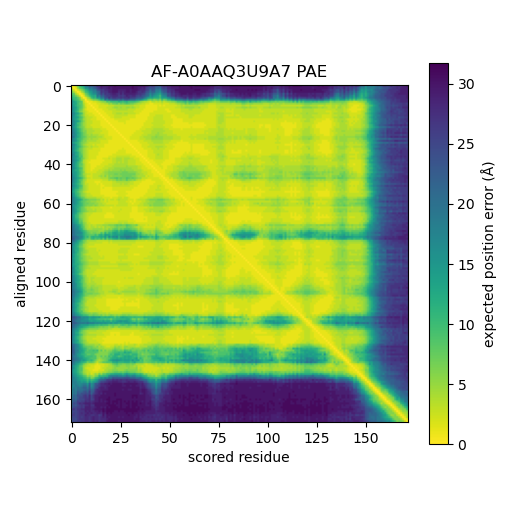ATOM 1158 O O . ASN A 1 156 ? 7.659 -6.564 -44.272 1.00 36.19 156 ASN A O 1
ATOM 1162 N N . THR A 1 157 ? 5.802 -5.900 -43.206 1.00 43.03 157 THR A N 1
ATOM 1163 C CA . THR A 1 157 ? 4.804 -6.557 -44.064 1.00 43.03 157 THR A CA 1
ATOM 1164 C C . THR A 1 157 ? 4.664 -5.903 -45.455 1.00 43.03 157 THR A C 1
ATOM 1166 O O . THR A 1 157 ? 3.784 -6.271 -46.222 1.00 43.03 157 THR A O 1
ATOM 1169 N N . GLU A 1 158 ? 5.560 -4.989 -45.839 1.00 38.97 158 GLU A N 1
ATOM 1170 C CA . GLU A 1 158 ? 5.525 -4.242 -47.110 1.00 38.97 158 GLU A CA 1
ATOM 1171 C C . GLU A 1 158 ? 6.337 -4.889 -48.257 1.00 38.97 158 GLU A C 1
ATOM 1173 O O . GLU A 1 158 ? 6.309 -4.397 -49.379 1.00 38.97 158 GLU A O 1
ATOM 1178 N N . LEU A 1 159 ? 7.046 -6.008 -48.046 1.00 39.38 159 LEU A N 1
ATOM 1179 C CA . LEU A 1 159 ? 7.869 -6.643 -49.101 1.00 39.38 159 LEU A CA 1
ATOM 1180 C C . LEU A 1 159 ? 7.226 -7.853 -49.808 1.00 39.38 159 LEU A C 1
ATOM 1182 O O . LEU A 1 159 ? 7.884 -8.516 -50.611 1.00 39.38 159 LEU A O 1
ATOM 1186 N N . LEU A 1 160 ? 5.939 -8.131 -49.572 1.00 37.09 160 LEU A N 1
ATOM 1187 C CA . LEU A 1 160 ? 5.213 -9.221 -50.249 1.00 37.09 160 LEU A CA 1
ATOM 1188 C C . LEU A 1 160 ? 4.462 -8.793 -51.525 1.00 37.09 160 LEU A C 1
ATOM 1190 O O . LEU A 1 160 ? 4.030 -9.657 -52.283 1.00 37.09 160 LEU A O 1
ATOM 1194 N N . TRP A 1 161 ? 4.387 -7.496 -51.846 1.00 36.31 161 TRP A N 1
ATOM 1195 C CA . TRP A 1 161 ? 3.680 -7.005 -53.044 1.00 36.31 161 TRP A CA 1
ATOM 1196 C C . TRP A 1 161 ? 4.535 -6.894 -54.318 1.00 36.31 161 TRP A C 1
ATOM 1198 O O . TRP A 1 161 ? 4.017 -6.568 -55.386 1.00 36.31 161 TRP A O 1
ATOM 1208 N N . HIS A 1 162 ? 5.831 -7.218 -54.264 1.00 39.81 162 HIS A N 1
ATOM 1209 C CA . HIS A 1 162 ? 6.717 -7.157 -55.439 1.00 39.81 162 HIS A CA 1
ATOM 1210 C C . HIS A 1 162 ? 7.152 -8.514 -56.007 1.00 39.81 162 HIS A C 1
ATOM 1212 O O . HIS A 1 162 ? 8.020 -8.560 -56.875 1.00 39.81 162 HIS A O 1
ATOM 1218 N N . ARG A 1 163 ? 6.514 -9.624 -55.606 1.00 40.28 163 ARG A N 1
ATOM 1219 C CA . ARG A 1 163 ? 6.804 -10.961 -56.165 1.00 40.28 163 ARG A CA 1
ATOM 1220 C C . ARG A 1 163 ? 5.667 -11.637 -56.931 1.00 40.28 163 ARG A C 1
ATOM 1222 O O . ARG A 1 163 ? 5.650 -12.854 -57.028 1.00 40.28 163 ARG A O 1
ATOM 1229 N N . HIS A 1 164 ? 4.796 -10.868 -57.584 1.00 38.62 164 HIS A N 1
ATOM 1230 C CA . HIS A 1 164 ? 3.924 -11.412 -58.635 1.00 38.62 164 HIS A CA 1
ATOM 1231 C C . HIS A 1 164 ? 3.762 -10.448 -59.819 1.00 38.62 164 HIS A C 1
ATOM 1233 O O . HIS A 1 164 ? 2.7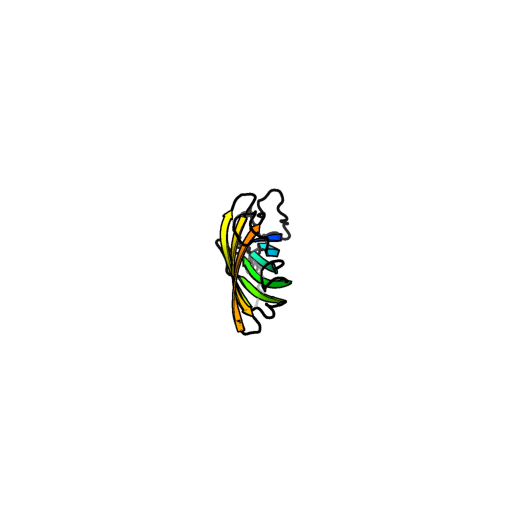09 -9.862 -60.035 1.00 38.62 164 HIS A O 1
ATOM 1239 N N . LYS A 1 165 ? 4.816 -10.310 -60.629 1.00 40.19 165 LYS A N 1
ATOM 1240 C CA . LYS A 1 165 ? 4.693 -9.935 -62.046 1.00 40.19 165 LYS A CA 1
ATOM 1241 C C . LYS A 1 165 ? 5.696 -10.732 -62.875 1.00 40.19 165 LYS A C 1
ATOM 1243 O O . LYS A 1 165 ? 6.785 -10.248 -63.150 1.00 40.19 165 LYS A O 1
ATOM 1248 N N . MET A 1 166 ? 5.321 -11.951 -63.258 1.00 32.75 166 MET A N 1
ATOM 1249 C CA . MET A 1 166 ? 5.683 -12.532 -64.555 1.00 32.75 166 MET A CA 1
ATOM 1250 C C . MET A 1 166 ? 4.975 -13.875 -64.735 1.00 32.75 166 MET A C 1
ATOM 1252 O O . MET A 1 166 ? 5.310 -14.838 -64.057 1.00 32.75 166 MET A O 1
ATOM 1256 N N . LEU A 1 167 ? 3.983 -13.897 -65.624 1.00 32.03 167 LEU A N 1
ATOM 1257 C CA . LEU A 1 167 ? 3.678 -14.978 -66.569 1.00 32.03 167 LEU A CA 1
ATOM 1258 C C . LEU A 1 167 ? 2.479 -14.504 -67.400 1.00 32.03 167 LEU A C 1
ATOM 1260 O O . LEU A 1 167 ? 1.329 -14.593 -66.982 1.00 32.03 167 LEU A O 1
ATOM 1264 N N . SER A 1 168 ? 2.775 -13.906 -68.555 1.00 33.81 168 SER A N 1
ATOM 1265 C CA . SER A 1 168 ? 1.795 -13.661 -69.609 1.00 33.81 168 SER A CA 1
ATOM 1266 C C . SER A 1 168 ? 1.518 -14.976 -70.332 1.00 33.81 168 SER A C 1
ATOM 1268 O O . SER A 1 168 ? 2.460 -15.608 -70.810 1.00 33.81 168 SER A O 1
ATOM 1270 N N . PHE A 1 169 ? 0.248 -15.352 -70.459 1.00 34.12 169 PHE A N 1
ATOM 1271 C CA . PHE A 1 169 ? -0.194 -16.342 -71.437 1.00 34.12 169 PHE A CA 1
ATOM 1272 C C . PHE A 1 169 ? -0.746 -15.624 -72.672 1.00 34.12 169 PHE A C 1
ATOM 1274 O O . PHE A 1 169 ? -1.580 -14.725 -72.576 1.00 34.12 169 PHE A O 1
ATOM 1281 N N . THR A 1 170 ? -0.209 -16.029 -73.816 1.00 38.97 170 THR A N 1
ATOM 1282 C CA . THR A 1 170 ? -0.493 -15.606 -75.188 1.00 38.97 170 THR A CA 1
ATOM 1283 C C . THR A 1 170 ? -1.939 -15.909 -75.594 1.00 38.97 170 THR A C 1
ATOM 1285 O O . THR A 1 170 ? -2.482 -16.936 -75.199 1.00 38.97 170 THR A O 1
ATOM 1288 N N . HIS A 1 171 ? -2.540 -15.057 -76.429 1.00 35.34 171 HIS A N 1
ATOM 1289 C CA . HIS A 1 171 ? -3.622 -15.436 -77.343 1.00 35.34 171 HIS A CA 1
ATOM 1290 C C . HIS A 1 171 ? -3.265 -14.911 -78.733 1.00 35.34 171 HIS A C 1
ATOM 1292 O O . HIS A 1 171 ? -3.188 -13.697 -78.909 1.00 35.34 171 HIS A O 1
ATOM 1298 N N . TYR A 1 172 ? -3.013 -15.833 -79.660 1.00 39.81 172 TYR A N 1
ATOM 1299 C CA . TYR A 1 172 ? -3.540 -15.868 -81.026 1.00 39.81 172 TYR A CA 1
ATOM 1300 C C . TYR A 1 172 ? -3.557 -17.331 -81.467 1.00 39.81 172 TYR A C 1
ATOM 1302 O O . TYR A 1 172 ? -2.566 -18.032 -81.157 1.00 39.81 172 TYR A O 1
#